Protein AF-A0A529XH26-F1 (afdb_monomer_lite)

Secondary structure (DSSP, 8-state):
-HHHHHHHHHHHHHHHHHHHHS-HHHHHHHHHHTT-------SS---------EEEGGGTS-EEE-

Sequence (66 aa):
MRGQEAREQAGRKALMATLAHAEADEIARLWNEAGLPSEAELLRGPETGLVTVRGRIGGGGAPFNV

Foldseek 3Di:
DVVVVVVVVVVVVVVVVVVVPDDPVVVVVVCVVVVHDPDDDCPDDDDDDDDWDWAADVRPHDIDTD

Radius of gyration: 17.83 Å; chains: 1; bounding box: 38×33×40 Å

Structure (mmCIF, N/CA/C/O backbone):
data_AF-A0A529XH26-F1
#
_entry.id   AF-A0A529XH26-F1
#
loop_
_atom_site.group_PDB
_atom_site.id
_atom_site.type_symbol
_atom_site.label_atom_id
_atom_site.label_alt_id
_atom_site.label_comp_id
_atom_site.label_asym_id
_atom_site.label_entity_id
_atom_site.label_seq_id
_atom_site.pdbx_PDB_ins_code
_atom_site.Cartn_x
_atom_site.Cartn_y
_atom_site.Cartn_z
_atom_site.occupancy
_atom_site.B_iso_or_equiv
_atom_site.auth_seq_id
_atom_site.auth_comp_id
_atom_site.auth_asym_id
_atom_site.auth_atom_id
_atom_site.pdbx_PDB_model_num
ATOM 1 N N . MET A 1 1 ? 11.429 22.753 10.671 1.00 66.81 1 MET A N 1
ATOM 2 C CA . MET A 1 1 ? 10.136 22.515 9.992 1.00 66.81 1 MET A CA 1
ATOM 3 C C . MET A 1 1 ? 10.268 21.519 8.840 1.00 66.81 1 MET A C 1
ATOM 5 O O . MET A 1 1 ? 9.883 20.383 9.059 1.00 66.81 1 MET A O 1
ATOM 9 N N . ARG A 1 2 ? 10.941 21.828 7.715 1.00 80.25 2 ARG A N 1
ATOM 10 C CA . ARG A 1 2 ? 11.064 20.915 6.542 1.00 80.25 2 ARG A CA 1
ATOM 11 C C . ARG A 1 2 ? 11.455 19.448 6.826 1.00 80.25 2 ARG A C 1
ATOM 13 O O . ARG A 1 2 ? 10.960 18.538 6.177 1.00 80.25 2 ARG A O 1
ATOM 20 N N . GLY A 1 3 ? 12.344 19.197 7.791 1.00 91.00 3 GLY A N 1
ATOM 21 C CA . GLY A 1 3 ? 12.761 17.830 8.140 1.00 91.00 3 GLY A CA 1
ATOM 22 C C . GLY A 1 3 ? 11.703 17.008 8.889 1.00 91.00 3 GLY A C 1
ATOM 23 O O . GLY A 1 3 ? 11.742 15.784 8.839 1.00 91.00 3 GLY A O 1
ATOM 24 N N . GLN A 1 4 ? 10.765 17.662 9.576 1.00 91.69 4 GLN A N 1
ATOM 25 C CA . GLN A 1 4 ? 9.679 17.000 10.301 1.00 91.69 4 GLN A CA 1
ATOM 26 C C . GLN A 1 4 ? 8.553 16.606 9.342 1.00 91.69 4 GLN A C 1
ATOM 28 O O . GLN A 1 4 ? 8.129 15.456 9.353 1.00 91.69 4 GLN A O 1
ATOM 33 N N . GLU A 1 5 ? 8.174 17.514 8.442 1.00 94.00 5 GLU A N 1
ATOM 34 C CA . GLU A 1 5 ? 7.195 17.265 7.373 1.00 94.00 5 GLU A CA 1
ATOM 35 C C . GLU A 1 5 ? 7.610 16.078 6.491 1.00 94.00 5 GLU A C 1
ATOM 37 O O . GLU A 1 5 ? 6.814 15.182 6.222 1.00 94.00 5 GLU A O 1
ATOM 42 N N . ALA A 1 6 ? 8.888 16.008 6.099 1.00 94.81 6 ALA A N 1
ATOM 43 C CA . ALA A 1 6 ? 9.405 14.888 5.313 1.00 94.81 6 ALA A CA 1
ATOM 44 C C . ALA A 1 6 ? 9.315 13.542 6.056 1.00 94.81 6 ALA A C 1
ATOM 46 O O . ALA A 1 6 ? 9.032 12.514 5.440 1.00 94.81 6 ALA A O 1
ATOM 47 N N . ARG A 1 7 ? 9.536 13.536 7.379 1.00 96.31 7 ARG A N 1
ATOM 48 C CA . ARG A 1 7 ? 9.417 12.325 8.209 1.00 96.31 7 ARG A CA 1
ATOM 49 C C . ARG A 1 7 ? 7.967 11.885 8.356 1.00 96.31 7 ARG A C 1
ATOM 51 O O . ARG A 1 7 ? 7.688 10.698 8.225 1.00 96.31 7 ARG A O 1
ATOM 58 N N . GLU A 1 8 ? 7.056 12.826 8.572 1.00 97.38 8 GLU A N 1
ATOM 59 C CA . GLU A 1 8 ? 5.621 12.547 8.632 1.00 97.38 8 GLU A CA 1
ATOM 60 C C . GLU A 1 8 ? 5.116 11.980 7.300 1.00 97.38 8 GLU A C 1
ATOM 62 O O . GLU A 1 8 ? 4.444 10.947 7.266 1.00 97.38 8 GLU A O 1
ATOM 67 N N . GLN A 1 9 ? 5.534 12.579 6.182 1.00 97.44 9 GLN A N 1
ATOM 68 C CA . GLN A 1 9 ? 5.180 12.088 4.855 1.00 97.44 9 GLN A CA 1
ATOM 69 C C . GLN A 1 9 ? 5.757 10.692 4.579 1.00 97.44 9 GLN A C 1
ATOM 71 O O . GLN A 1 9 ? 5.075 9.857 3.981 1.00 97.44 9 GLN A O 1
ATOM 76 N N . ALA A 1 10 ? 6.989 10.414 5.017 1.00 97.44 10 ALA A N 1
ATOM 77 C CA . ALA A 1 10 ? 7.582 9.082 4.920 1.00 97.44 10 ALA A CA 1
ATOM 78 C C . ALA A 1 10 ? 6.812 8.052 5.764 1.00 97.44 10 ALA A C 1
ATOM 80 O O . ALA A 1 10 ? 6.517 6.965 5.267 1.00 97.44 10 ALA A O 1
ATOM 81 N N . GLY A 1 11 ? 6.417 8.411 6.989 1.00 98.19 11 GLY A N 1
ATOM 82 C CA . GLY A 1 11 ? 5.602 7.559 7.859 1.00 98.19 11 GLY A CA 1
ATOM 83 C C . GLY A 1 11 ? 4.238 7.241 7.248 1.00 98.19 11 GLY A C 1
ATOM 84 O O . GLY A 1 11 ? 3.852 6.077 7.162 1.00 98.19 11 GLY A O 1
ATOM 85 N N . ARG A 1 12 ? 3.545 8.255 6.716 1.00 98.00 12 ARG A N 1
ATOM 86 C CA . ARG A 1 12 ? 2.267 8.057 6.019 1.00 98.00 12 ARG A CA 1
ATOM 87 C C . ARG A 1 12 ? 2.412 7.135 4.805 1.00 98.00 12 ARG A C 1
ATOM 89 O O . ARG A 1 12 ? 1.581 6.250 4.618 1.00 98.00 12 ARG A O 1
ATOM 96 N N . LYS A 1 13 ? 3.462 7.312 3.993 1.00 98.12 13 LYS A N 1
ATOM 97 C CA . LYS A 1 13 ? 3.738 6.432 2.842 1.00 98.12 13 LYS A CA 1
ATOM 98 C C . LYS A 1 13 ? 3.968 4.985 3.272 1.00 98.12 13 LYS A C 1
ATOM 100 O O . LYS A 1 13 ? 3.436 4.089 2.628 1.00 98.12 13 LYS A O 1
ATOM 105 N N . ALA A 1 14 ? 4.722 4.770 4.350 1.00 98.19 14 ALA A N 1
ATOM 106 C CA . ALA A 1 14 ? 4.972 3.433 4.879 1.00 98.19 14 ALA A CA 1
ATOM 107 C C . ALA A 1 14 ? 3.670 2.749 5.325 1.00 98.19 14 ALA A C 1
ATOM 109 O O . ALA A 1 14 ? 3.416 1.620 4.921 1.00 98.19 14 ALA A O 1
ATOM 110 N N . LEU A 1 15 ? 2.803 3.456 6.061 1.00 97.56 15 LEU A N 1
ATOM 111 C CA . LEU A 1 15 ? 1.499 2.926 6.482 1.00 97.56 15 LEU A CA 1
ATOM 112 C C . LEU A 1 15 ? 0.604 2.558 5.290 1.00 97.56 15 LEU A C 1
ATOM 114 O O . LEU A 1 15 ? 0.038 1.469 5.256 1.00 97.56 15 LEU A O 1
ATOM 118 N N . MET A 1 16 ? 0.505 3.440 4.289 1.00 98.00 16 MET A N 1
ATOM 119 C CA . MET A 1 16 ? -0.285 3.164 3.082 1.00 98.00 16 MET A CA 1
ATOM 120 C C . MET A 1 16 ? 0.261 1.963 2.300 1.00 98.00 16 MET A C 1
ATOM 122 O O . MET A 1 16 ? -0.524 1.165 1.798 1.00 98.00 16 MET A O 1
ATOM 126 N N . ALA A 1 17 ? 1.588 1.813 2.216 1.00 98.19 17 ALA A N 1
ATOM 127 C CA . ALA A 1 17 ? 2.205 0.662 1.565 1.00 98.19 17 ALA A CA 1
ATOM 128 C C . ALA A 1 17 ? 1.871 -0.643 2.298 1.00 98.19 17 ALA A C 1
ATOM 130 O O . ALA A 1 17 ? 1.540 -1.621 1.637 1.00 98.19 17 ALA A O 1
ATOM 131 N N . THR A 1 18 ? 1.895 -0.655 3.633 1.00 97.81 18 THR A N 1
ATOM 132 C CA . THR A 1 18 ? 1.501 -1.833 4.420 1.00 97.81 18 THR A CA 1
ATOM 133 C C . THR A 1 18 ? 0.062 -2.248 4.122 1.00 97.81 18 THR A C 1
ATOM 135 O O . THR A 1 18 ? -0.179 -3.408 3.809 1.00 97.81 18 THR A O 1
ATOM 138 N N . LEU A 1 19 ? -0.882 -1.302 4.146 1.00 96.94 19 LEU A N 1
ATOM 139 C CA . LEU A 1 19 ? -2.292 -1.595 3.865 1.00 96.94 19 LEU A CA 1
ATOM 140 C C . LEU A 1 19 ? -2.518 -2.073 2.423 1.00 96.94 19 LEU A C 1
ATOM 142 O O . LEU A 1 19 ? -3.349 -2.940 2.198 1.00 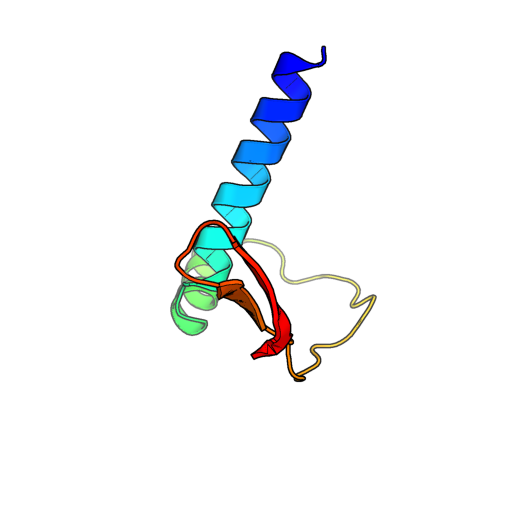96.94 19 LEU A O 1
ATOM 146 N N . ALA A 1 20 ? -1.767 -1.545 1.453 1.00 97.25 20 ALA A N 1
ATOM 147 C CA . ALA A 1 20 ? -1.898 -1.933 0.048 1.00 97.25 20 ALA A CA 1
ATOM 148 C C . ALA A 1 20 ? -1.417 -3.366 -0.259 1.00 97.25 20 ALA A C 1
ATOM 150 O O . ALA A 1 20 ? -1.816 -3.917 -1.281 1.00 97.25 20 ALA A O 1
ATOM 151 N N . HIS A 1 21 ? -0.555 -3.949 0.582 1.00 97.69 21 HIS A N 1
ATOM 152 C CA . HIS A 1 21 ? -0.052 -5.322 0.418 1.00 97.69 21 HIS A CA 1
ATOM 153 C C . HIS A 1 21 ? -0.738 -6.338 1.342 1.00 97.69 21 HIS A C 1
ATOM 155 O O . HIS A 1 21 ? -0.459 -7.528 1.228 1.00 97.69 21 HIS A O 1
ATOM 161 N N . ALA A 1 22 ? -1.568 -5.885 2.283 1.00 97.50 22 ALA A N 1
ATOM 162 C CA . ALA A 1 22 ? -2.229 -6.756 3.244 1.00 97.50 22 ALA A CA 1
ATOM 163 C C . ALA A 1 22 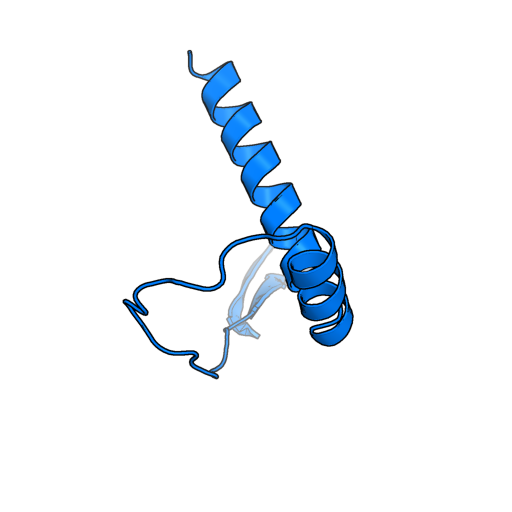? -3.475 -7.423 2.643 1.00 97.50 22 ALA A C 1
ATOM 165 O O . ALA A 1 22 ? -4.146 -6.862 1.775 1.00 97.50 22 ALA A O 1
ATOM 166 N N . GLU A 1 23 ? -3.807 -8.607 3.155 1.00 98.12 23 GLU A N 1
ATOM 167 C CA . GLU A 1 23 ? -5.045 -9.299 2.804 1.00 98.12 23 GLU A CA 1
ATOM 168 C C . GLU A 1 23 ? -6.254 -8.528 3.350 1.00 98.12 23 GLU A C 1
ATOM 170 O O . GLU A 1 23 ? -6.271 -8.094 4.507 1.00 98.12 23 GLU A O 1
ATOM 175 N N . ALA A 1 24 ? -7.296 -8.372 2.530 1.00 96.00 24 ALA A N 1
ATOM 176 C CA . ALA A 1 24 ? -8.470 -7.574 2.893 1.00 96.00 24 ALA A CA 1
ATOM 177 C C . ALA A 1 24 ? -9.163 -8.091 4.170 1.00 96.00 24 ALA A C 1
ATOM 179 O O . ALA A 1 24 ? -9.559 -7.299 5.028 1.00 96.00 24 ALA A O 1
ATOM 180 N N . ASP A 1 25 ? -9.242 -9.414 4.329 1.00 97.94 25 ASP A N 1
ATOM 181 C CA . ASP A 1 25 ? -9.860 -10.058 5.494 1.00 97.94 25 ASP A CA 1
ATOM 182 C C . ASP A 1 25 ? -9.063 -9.816 6.784 1.00 97.94 25 ASP A C 1
ATOM 184 O O . ASP A 1 25 ? -9.637 -9.686 7.868 1.00 97.94 25 ASP A O 1
ATOM 188 N N . GLU A 1 26 ? -7.735 -9.710 6.685 1.00 97.88 26 GLU A N 1
ATOM 189 C CA . GLU A 1 26 ? -6.884 -9.372 7.824 1.00 97.88 26 GLU A CA 1
ATOM 190 C C . GLU A 1 26 ? -7.114 -7.929 8.277 1.00 97.88 26 GLU A C 1
ATOM 192 O O . GLU A 1 26 ? -7.268 -7.687 9.478 1.00 97.88 26 GLU A O 1
ATOM 197 N N . ILE A 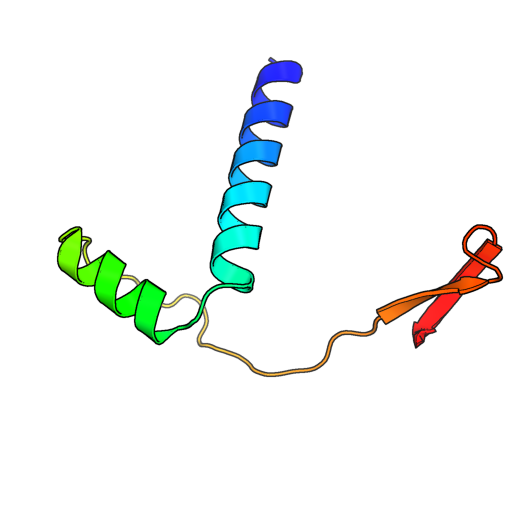1 27 ? -7.213 -6.991 7.331 1.00 96.69 27 ILE A N 1
ATOM 198 C CA . ILE A 1 27 ? -7.539 -5.593 7.636 1.00 96.69 27 ILE A CA 1
ATOM 199 C C . ILE A 1 27 ? -8.897 -5.518 8.340 1.00 96.69 27 ILE A C 1
ATOM 201 O O . ILE A 1 27 ? -9.000 -4.894 9.395 1.00 96.69 27 ILE A O 1
ATOM 205 N N . ALA A 1 28 ? -9.925 -6.178 7.798 1.00 96.00 28 ALA A N 1
ATOM 206 C CA . ALA A 1 28 ? -11.269 -6.162 8.374 1.00 96.00 28 ALA A CA 1
ATOM 207 C C . ALA A 1 28 ? -11.299 -6.735 9.802 1.00 96.00 28 ALA A C 1
ATOM 209 O O . ALA A 1 28 ? -11.903 -6.141 10.699 1.00 96.00 28 ALA A O 1
ATOM 210 N N . ARG A 1 29 ? -10.611 -7.860 10.038 1.00 97.31 29 ARG A N 1
ATOM 211 C CA . ARG A 1 29 ? -10.499 -8.476 11.368 1.00 97.31 29 ARG A CA 1
ATOM 212 C C . ARG A 1 29 ? -9.831 -7.537 12.373 1.00 97.31 29 ARG A C 1
ATOM 214 O O . ARG A 1 29 ? -10.410 -7.272 13.424 1.00 97.31 29 ARG A O 1
ATOM 221 N N . LEU A 1 30 ? -8.652 -7.008 12.042 1.00 97.00 30 LEU A N 1
ATOM 222 C CA . LEU A 1 30 ? -7.898 -6.124 12.938 1.00 97.00 30 LEU A CA 1
ATOM 223 C C . LEU A 1 30 ? -8.638 -4.807 13.208 1.00 97.00 30 LEU A C 1
ATOM 225 O O . LEU A 1 30 ? -8.593 -4.300 14.327 1.00 97.00 30 LEU A O 1
ATOM 229 N N . TRP A 1 31 ? -9.345 -4.266 12.212 1.00 96.38 31 TRP A N 1
ATOM 230 C CA . TRP A 1 31 ? -10.154 -3.055 12.369 1.00 96.38 31 TRP A CA 1
ATOM 231 C C . TRP A 1 31 ? -11.271 -3.246 13.401 1.00 96.38 31 TRP A C 1
ATOM 233 O O . TRP A 1 31 ? -11.458 -2.405 14.284 1.00 96.38 31 TRP A O 1
ATOM 243 N N . ASN A 1 32 ? -11.965 -4.385 13.321 1.00 95.69 32 ASN A N 1
ATOM 244 C CA . ASN A 1 32 ? -13.019 -4.754 14.262 1.00 95.69 32 ASN A CA 1
ATOM 245 C C . ASN A 1 32 ? -12.463 -5.025 15.668 1.00 95.69 32 ASN A C 1
ATOM 247 O O . ASN A 1 32 ? -13.012 -4.523 16.646 1.00 95.69 32 ASN A O 1
ATOM 251 N N . GLU A 1 33 ? -11.361 -5.776 15.780 1.00 97.50 33 GLU A N 1
ATOM 252 C CA . GLU A 1 33 ? -10.690 -6.057 17.062 1.00 97.50 33 GLU A CA 1
ATOM 253 C C . GLU A 1 33 ? -10.202 -4.776 17.755 1.00 97.50 33 GLU A C 1
ATOM 255 O O . GLU A 1 33 ? -10.267 -4.666 18.980 1.00 97.50 33 GLU A O 1
ATOM 260 N N . ALA A 1 34 ? -9.758 -3.784 16.979 1.00 97.00 34 ALA A N 1
ATOM 261 C CA . ALA A 1 34 ? -9.336 -2.483 17.488 1.00 97.00 34 ALA A CA 1
ATOM 262 C C . ALA A 1 34 ? -10.506 -1.572 17.909 1.00 97.00 34 ALA A C 1
ATOM 264 O O . ALA A 1 34 ? -10.263 -0.506 18.477 1.00 97.00 34 ALA A O 1
ATOM 265 N N . GLY A 1 35 ? -11.759 -1.958 17.634 1.00 96.56 35 GLY A N 1
ATOM 266 C CA . GLY A 1 35 ? -12.942 -1.153 17.948 1.00 96.56 35 GLY A CA 1
ATOM 267 C C . GLY A 1 35 ? -12.987 0.179 17.194 1.00 96.56 35 GLY A C 1
ATOM 268 O O . GLY A 1 35 ? -13.515 1.163 17.714 1.00 96.56 35 GLY A O 1
ATOM 269 N N . LEU A 1 36 ? -12.389 0.237 16.000 1.00 94.75 36 LEU A N 1
ATOM 270 C CA . LEU A 1 36 ? -12.371 1.450 15.188 1.00 94.75 36 LEU A CA 1
ATOM 271 C C . LEU A 1 36 ? -13.751 1.700 14.557 1.00 94.75 36 LEU A C 1
ATOM 273 O O . LEU A 1 36 ? -14.405 0.749 14.121 1.00 94.75 36 LEU A O 1
ATOM 277 N N . PRO A 1 37 ? -14.196 2.968 14.466 1.00 92.62 37 PRO A N 1
ATOM 278 C CA . PRO A 1 37 ? -15.465 3.299 13.833 1.00 92.62 37 PRO A CA 1
ATOM 279 C C . PRO A 1 37 ? -15.455 2.891 12.359 1.00 92.62 37 PRO A C 1
ATOM 281 O O . PRO A 1 37 ? -14.421 2.930 11.685 1.00 92.62 37 PRO A O 1
ATOM 284 N N . SER A 1 38 ? -16.624 2.496 11.867 1.00 87.19 38 SER A N 1
ATOM 285 C CA . SER A 1 38 ? -16.828 2.172 10.449 1.00 87.19 38 SER A CA 1
ATOM 286 C C . SER A 1 38 ? -17.532 3.304 9.701 1.00 87.19 38 SER A C 1
ATOM 288 O O . SER A 1 38 ? -17.609 3.280 8.473 1.00 87.19 38 SER A O 1
ATOM 290 N N . GLU A 1 39 ? -18.024 4.315 10.425 1.00 92.31 39 GLU A N 1
ATOM 291 C CA . GLU A 1 39 ? -18.710 5.454 9.842 1.00 92.31 39 GLU A CA 1
ATOM 292 C C . GLU A 1 39 ? -17.725 6.344 9.079 1.00 92.31 39 GLU A C 1
ATOM 294 O O . GLU A 1 39 ? -16.837 6.979 9.649 1.00 92.31 39 GLU A O 1
ATOM 299 N N . ALA A 1 40 ? -17.920 6.425 7.768 1.00 90.62 40 ALA A N 1
ATOM 300 C CA . ALA A 1 40 ? -17.222 7.356 6.901 1.00 90.62 40 ALA A CA 1
ATOM 301 C C . ALA A 1 40 ? -18.153 7.816 5.777 1.00 90.62 40 ALA A C 1
ATOM 303 O O . ALA A 1 40 ? -18.979 7.051 5.277 1.00 90.62 40 ALA A O 1
ATOM 304 N N . GLU A 1 41 ? -17.997 9.066 5.349 1.00 94.94 41 GLU A N 1
ATOM 305 C CA . GLU A 1 41 ? -18.628 9.554 4.127 1.00 94.94 41 GLU A CA 1
ATOM 306 C C . GLU A 1 41 ? -17.782 9.130 2.919 1.00 94.94 41 GLU A C 1
ATOM 308 O O . GLU A 1 41 ? -16.613 9.503 2.786 1.00 94.94 41 GLU A O 1
ATOM 313 N N . LEU A 1 42 ? -18.373 8.344 2.018 1.00 92.50 42 LEU A N 1
ATOM 314 C CA . LEU A 1 42 ? -17.721 7.952 0.772 1.00 92.50 42 LEU A CA 1
ATOM 315 C C . LEU A 1 42 ? -17.750 9.117 -0.224 1.00 92.50 42 LEU A C 1
ATOM 317 O O . LEU A 1 42 ? -18.692 9.264 -0.997 1.00 92.50 42 LEU A O 1
ATOM 321 N N . LEU A 1 43 ? -16.679 9.914 -0.250 1.00 95.94 43 LEU A N 1
ATOM 322 C CA . LEU A 1 43 ? -16.498 10.980 -1.250 1.00 95.94 43 LEU A CA 1
ATOM 323 C C . LEU A 1 43 ? -16.340 10.429 -2.682 1.00 95.94 43 LEU A C 1
ATOM 325 O O . LEU A 1 43 ? -16.625 11.118 -3.661 1.00 95.94 43 LEU A O 1
ATOM 329 N N . ARG A 1 44 ? -15.848 9.191 -2.801 1.00 95.50 44 ARG A N 1
ATOM 330 C CA . ARG A 1 44 ? -15.722 8.415 -4.040 1.00 95.50 44 ARG A CA 1
ATOM 331 C C . ARG A 1 44 ? -15.856 6.930 -3.701 1.00 95.50 44 ARG A C 1
ATOM 333 O O . ARG A 1 44 ? -15.290 6.482 -2.706 1.00 95.50 44 ARG A O 1
ATOM 340 N N . GLY A 1 45 ? -16.589 6.181 -4.524 1.00 92.19 45 GLY A N 1
ATOM 341 C CA . GLY A 1 45 ? -16.691 4.726 -4.393 1.00 92.19 45 GLY A CA 1
ATOM 342 C C . GLY A 1 45 ? -15.413 3.989 -4.826 1.00 92.19 45 GLY A C 1
ATOM 343 O O . GLY A 1 45 ? -14.528 4.588 -5.437 1.00 92.19 45 GLY A O 1
ATOM 344 N N . PRO A 1 46 ? -15.294 2.685 -4.528 1.00 93.12 46 PRO A N 1
ATOM 345 C CA . PRO A 1 46 ? -14.206 1.867 -5.050 1.00 93.12 46 PRO A CA 1
ATOM 346 C C . PRO A 1 46 ? -14.295 1.773 -6.579 1.00 93.12 46 PRO A C 1
ATOM 348 O O . PRO A 1 46 ? -15.346 1.466 -7.139 1.00 93.12 46 PRO A O 1
ATOM 351 N N . GLU A 1 47 ? -13.174 2.019 -7.249 1.00 97.56 47 GLU A N 1
ATOM 352 C CA . GLU A 1 47 ? -13.048 1.950 -8.704 1.00 97.56 47 GLU A CA 1
ATOM 353 C C . GLU A 1 47 ? -11.925 0.969 -9.061 1.00 97.56 47 GLU A C 1
ATOM 355 O O . GLU A 1 47 ? -10.834 1.023 -8.491 1.00 97.56 47 GLU A O 1
ATOM 360 N N . THR A 1 48 ? -12.177 0.073 -10.017 1.00 97.62 48 THR A N 1
ATOM 361 C CA . THR A 1 48 ? -11.161 -0.829 -10.575 1.00 97.62 48 THR A CA 1
ATOM 362 C C . THR A 1 48 ? -10.808 -0.370 -11.983 1.00 97.62 48 THR A C 1
ATOM 364 O O . THR A 1 48 ? -11.685 -0.186 -12.824 1.00 97.62 48 THR A O 1
ATOM 367 N N . GLY A 1 49 ? -9.517 -0.188 -12.243 1.00 96.50 49 GLY A N 1
ATOM 368 C CA . GLY A 1 49 ? -9.001 0.278 -13.525 1.00 96.50 49 GLY A CA 1
ATOM 369 C C . GLY A 1 49 ? -7.597 -0.252 -13.784 1.00 96.50 49 GLY A C 1
ATOM 370 O O . GLY A 1 49 ? -7.170 -1.233 -13.180 1.00 96.50 49 GLY A O 1
ATOM 371 N N . LEU A 1 50 ? -6.874 0.406 -14.686 1.00 97.25 50 LEU A N 1
ATOM 372 C CA . LEU A 1 50 ? -5.504 0.048 -15.046 1.00 97.25 50 LEU A CA 1
ATOM 373 C C . LEU A 1 50 ? -4.547 1.189 -14.706 1.00 97.25 50 LEU A C 1
ATOM 375 O O . LEU A 1 50 ? -4.918 2.363 -14.743 1.00 97.25 50 LEU A O 1
ATOM 379 N N . VAL A 1 51 ? -3.295 0.835 -14.429 1.00 96.00 51 VAL A N 1
ATOM 380 C CA . VAL A 1 51 ? -2.182 1.778 -14.302 1.00 96.00 51 VAL A CA 1
ATOM 381 C C . VAL A 1 51 ? -1.157 1.475 -15.389 1.00 96.00 51 VAL A C 1
ATOM 383 O O . VAL A 1 51 ? -0.784 0.324 -15.593 1.00 96.00 51 VAL A O 1
ATOM 386 N N . THR A 1 52 ? -0.698 2.502 -16.102 1.00 97.12 52 THR A N 1
ATOM 387 C CA . THR A 1 52 ? 0.438 2.367 -17.023 1.00 97.12 52 THR A CA 1
ATOM 388 C C . THR A 1 52 ? 1.728 2.275 -16.217 1.00 97.12 52 THR A C 1
ATOM 390 O O . THR A 1 52 ? 2.023 3.175 -15.422 1.00 97.12 52 THR A O 1
ATOM 393 N N . VAL A 1 53 ? 2.521 1.225 -16.429 1.00 96.62 53 VAL A N 1
ATOM 394 C CA . VAL A 1 53 ? 3.824 1.086 -15.779 1.00 96.62 53 VAL A CA 1
ATOM 395 C C . VAL A 1 53 ? 4.871 1.826 -16.611 1.00 96.62 53 VAL A C 1
ATOM 397 O O . VAL A 1 53 ? 4.804 1.899 -17.838 1.00 96.62 53 VAL A O 1
ATOM 400 N N . ARG A 1 54 ? 5.855 2.432 -15.939 1.00 96.69 54 ARG A N 1
ATOM 401 C CA . ARG A 1 54 ? 6.933 3.169 -16.607 1.00 96.69 54 ARG A CA 1
ATOM 402 C C . ARG A 1 54 ? 8.279 2.505 -16.368 1.00 96.69 54 ARG A C 1
ATOM 404 O O . ARG A 1 54 ? 8.837 2.593 -15.276 1.00 96.69 54 ARG A O 1
ATOM 411 N N . GLY A 1 55 ? 8.805 1.873 -17.411 1.00 96.88 55 GLY A N 1
ATOM 412 C CA . GLY A 1 55 ? 10.145 1.300 -17.431 1.00 96.88 55 GLY A CA 1
ATOM 413 C C . GLY A 1 55 ? 11.218 2.333 -17.781 1.00 96.88 55 GLY A C 1
ATOM 414 O O . GLY A 1 55 ? 10.929 3.464 -18.182 1.00 96.88 55 GLY A O 1
ATOM 415 N N . ARG A 1 56 ? 12.486 1.928 -17.657 1.00 97.88 56 ARG A N 1
ATOM 416 C CA . ARG A 1 56 ? 13.658 2.683 -18.131 1.00 97.88 56 ARG A CA 1
ATOM 417 C C . ARG A 1 56 ? 14.570 1.760 -18.936 1.00 97.88 56 ARG A C 1
ATOM 419 O O . ARG A 1 56 ? 14.875 0.663 -18.470 1.00 97.88 56 ARG A O 1
ATOM 426 N N . ILE A 1 57 ? 15.005 2.191 -20.125 1.00 97.06 57 ILE A N 1
ATOM 427 C CA . ILE A 1 57 ? 15.891 1.400 -21.004 1.00 97.06 57 ILE A CA 1
ATOM 428 C C . ILE A 1 57 ? 17.166 1.028 -20.234 1.00 97.06 57 ILE A C 1
ATOM 430 O O . ILE A 1 57 ? 17.870 1.910 -19.745 1.00 97.06 57 ILE A O 1
ATOM 434 N N . GLY A 1 58 ? 17.453 -0.269 -20.091 1.00 95.25 58 GLY A N 1
ATOM 435 C CA . GLY A 1 58 ? 18.615 -0.745 -19.329 1.00 95.25 58 GLY A CA 1
ATOM 436 C C . GLY A 1 58 ? 18.645 -0.289 -17.860 1.00 95.25 58 GLY A C 1
ATOM 437 O O . GLY A 1 58 ? 19.723 -0.141 -17.294 1.00 95.25 58 GLY A O 1
ATOM 438 N N . GLY A 1 59 ? 17.494 0.023 -17.249 1.00 93.25 59 GLY A N 1
ATOM 439 C CA . GLY A 1 59 ? 17.365 0.448 -15.846 1.00 93.25 59 GLY A CA 1
ATOM 440 C C . GLY A 1 59 ? 17.662 1.931 -15.572 1.00 93.25 59 GLY A C 1
ATOM 441 O O . GLY A 1 59 ? 16.992 2.541 -14.741 1.00 93.25 59 GLY A O 1
ATOM 442 N N . GLY A 1 60 ? 18.601 2.547 -16.297 1.00 95.81 60 GLY A N 1
ATOM 443 C CA . GLY A 1 60 ? 18.989 3.957 -16.110 1.00 95.81 60 GLY A CA 1
ATOM 444 C C . GLY A 1 60 ? 18.594 4.905 -17.249 1.00 95.81 60 GLY A C 1
ATOM 445 O O . GLY A 1 60 ? 18.485 6.115 -17.032 1.00 95.81 60 GLY A O 1
ATOM 446 N N . GLY A 1 61 ? 18.347 4.369 -18.445 1.00 96.56 61 GLY A N 1
ATOM 447 C CA . GLY A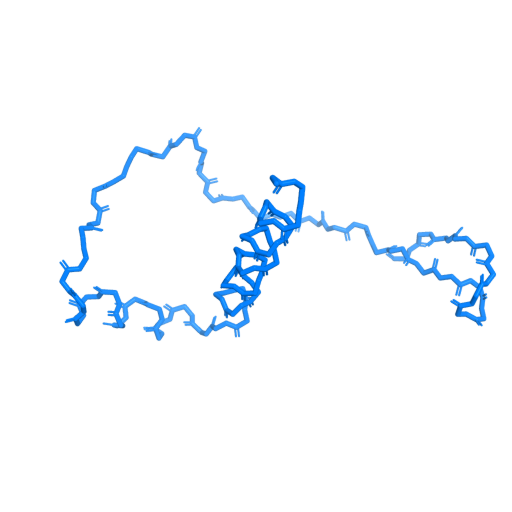 1 61 ? 18.145 5.124 -19.681 1.00 96.56 61 GLY A CA 1
ATOM 448 C C . GLY A 1 61 ? 16.788 5.820 -19.798 1.00 96.56 61 GLY A C 1
ATOM 449 O O . GLY A 1 61 ? 16.101 6.070 -18.807 1.00 96.56 61 GLY A O 1
ATOM 450 N N . ALA A 1 62 ? 16.404 6.165 -21.029 1.00 97.94 62 ALA A N 1
ATOM 451 C CA . ALA A 1 62 ? 15.170 6.902 -21.291 1.00 97.94 62 ALA A CA 1
ATOM 452 C C . ALA A 1 62 ? 13.922 6.134 -20.799 1.00 97.94 62 ALA A C 1
ATOM 454 O O . ALA A 1 62 ? 13.894 4.899 -20.862 1.00 97.94 62 ALA A O 1
ATOM 455 N N . PRO A 1 63 ? 12.896 6.841 -20.288 1.00 97.44 63 PRO A N 1
ATOM 456 C CA . PRO A 1 63 ? 11.670 6.207 -19.826 1.00 97.44 63 PRO A CA 1
ATOM 457 C C . PRO A 1 63 ? 10.771 5.772 -20.994 1.00 97.44 63 PRO A C 1
ATOM 459 O O . PRO A 1 63 ? 10.687 6.475 -22.000 1.00 97.44 63 PRO A O 1
AT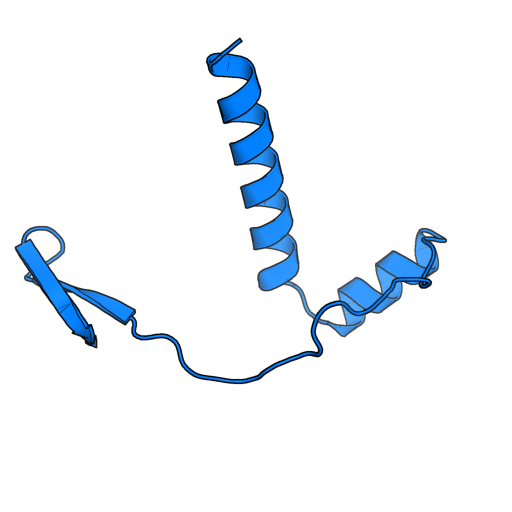OM 462 N N . PHE A 1 64 ? 10.040 4.670 -20.823 1.00 97.25 64 PHE A N 1
ATOM 463 C CA . PHE A 1 64 ? 9.029 4.181 -21.771 1.00 97.25 64 PHE A CA 1
ATOM 464 C C . PHE A 1 64 ? 7.851 3.531 -21.033 1.00 97.25 64 PHE A C 1
ATOM 466 O O . PHE A 1 64 ? 7.979 3.171 -19.862 1.00 97.25 64 PHE A O 1
ATOM 473 N N . ASN A 1 65 ? 6.700 3.431 -21.697 1.00 96.06 65 AS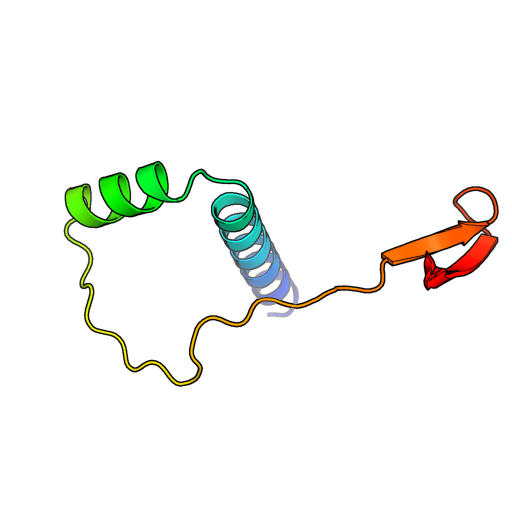N A N 1
ATOM 474 C CA . ASN A 1 65 ? 5.486 2.857 -21.115 1.00 96.06 65 ASN A CA 1
ATOM 475 C C . ASN A 1 65 ? 5.414 1.358 -21.424 1.00 96.06 65 ASN A C 1
ATOM 477 O O . ASN A 1 65 ? 5.690 0.967 -22.562 1.00 96.06 65 ASN A O 1
ATOM 481 N N . VAL A 1 66 ? 5.037 0.565 -20.421 1.00 86.00 66 VAL A N 1
ATOM 482 C CA . VAL A 1 66 ? 4.802 -0.886 -20.492 1.00 86.00 66 VAL A CA 1
ATOM 483 C C . VAL A 1 66 ? 3.582 -1.291 -19.683 1.00 86.00 66 VAL A C 1
ATOM 485 O O . VAL A 1 66 ? 3.171 -0.513 -18.788 1.00 86.00 66 VAL A O 1
#

pLDDT: mean 95.23, std 4.73, range [66.81, 98.19]